Protein AF-A0A7S3VM03-F1 (afdb_monomer_lite)

pLDDT: mean 75.49, std 24.3, range [25.69, 97.62]

Foldseek 3Di:
DVVVVVVVVVVLVCQQQDPDPDQDVVGDDAPDWDADPVVRGIHGDDDDDDCLDLPDHPQNVVVCVVCPVVVVVCCVVPVCVSCVSSVVVVVVVVVVVVVVVVVVVVPPPDDPDDDDDDDDDDDDDDDDDDDPPPDD

Secondary structure (DSSP, 8-state):
-HHHHHHHHHHHTTTTS-S-S---TT----SEEEEETTTTEEEEE-PPPPTT-TTT-HHHHHHHHHHTHHHHHHHHH-TTHHHHHHTHHHHHHHHHHHHHHHHHTTS-----------------------------

Structure (mmCIF, N/CA/C/O backbone):
data_AF-A0A7S3VM03-F1
#
_entry.id   AF-A0A7S3VM03-F1
#
loop_
_atom_site.group_PDB
_atom_site.id
_atom_site.type_symbol
_atom_site.label_atom_id
_atom_site.label_alt_id
_atom_site.label_comp_id
_atom_site.label_asym_id
_atom_site.label_entity_id
_atom_site.label_seq_id
_atom_site.pdbx_PDB_ins_code
_atom_site.Cartn_x
_atom_site.Cartn_y
_atom_site.Cartn_z
_atom_site.occupancy
_atom_site.B_iso_or_equiv
_atom_site.auth_seq_id
_atom_site.auth_comp_id
_atom_site.auth_asym_id
_atom_site.auth_atom_id
_atom_site.pdbx_PDB_model_num
ATOM 1 N N . GLN A 1 1 ? 35.725 -4.441 -16.294 1.00 69.62 1 GLN A N 1
ATOM 2 C CA . GLN A 1 1 ? 34.491 -3.627 -16.182 1.00 69.62 1 GLN A CA 1
ATOM 3 C C . GLN A 1 1 ? 33.438 -3.995 -17.230 1.00 69.62 1 GLN A C 1
ATOM 5 O O . GLN A 1 1 ? 32.416 -4.525 -16.827 1.00 69.62 1 GLN A O 1
ATOM 10 N N . LYS A 1 2 ? 33.671 -3.845 -18.548 1.00 70.50 2 LYS A N 1
ATOM 11 C CA . LYS A 1 2 ? 32.672 -4.233 -19.580 1.00 70.50 2 LYS A CA 1
ATOM 12 C C . LYS A 1 2 ? 32.205 -5.701 -19.505 1.00 70.50 2 LYS A C 1
ATOM 14 O O . LYS A 1 2 ? 31.017 -5.961 -19.613 1.00 70.50 2 LYS A O 1
ATOM 19 N N . GLN A 1 3 ? 33.111 -6.648 -19.236 1.00 72.00 3 GLN A N 1
ATOM 20 C CA . GLN A 1 3 ? 32.753 -8.066 -19.027 1.00 72.00 3 GLN A CA 1
ATOM 21 C C . GLN A 1 3 ? 31.892 -8.307 -17.779 1.00 72.00 3 GLN A C 1
ATOM 23 O O . GLN A 1 3 ? 31.021 -9.166 -17.787 1.00 72.00 3 GLN A O 1
ATOM 28 N N . GLN A 1 4 ? 32.113 -7.532 -16.718 1.00 72.06 4 GLN A N 1
ATOM 29 C CA . GLN A 1 4 ? 31.371 -7.652 -15.462 1.00 72.06 4 GLN A CA 1
ATOM 30 C C . GLN A 1 4 ? 29.937 -7.130 -15.635 1.00 72.06 4 GLN A C 1
ATOM 32 O O . GLN A 1 4 ? 28.982 -7.762 -15.199 1.00 72.06 4 GLN A O 1
ATOM 37 N N . GLN A 1 5 ? 29.787 -6.032 -16.383 1.00 71.44 5 GLN A N 1
ATOM 38 C CA . GLN A 1 5 ? 28.490 -5.487 -16.787 1.00 71.44 5 GLN A CA 1
ATOM 39 C C . GLN A 1 5 ? 27.724 -6.447 -17.716 1.00 71.44 5 GLN A C 1
ATOM 41 O O . GLN A 1 5 ? 26.513 -6.606 -17.586 1.00 71.44 5 GLN A O 1
ATOM 46 N N . GLN A 1 6 ? 28.435 -7.142 -18.609 1.00 68.94 6 GLN A N 1
ATOM 47 C CA . GLN A 1 6 ? 27.849 -8.154 -19.489 1.00 68.94 6 GLN A CA 1
ATOM 48 C C . GLN A 1 6 ? 27.397 -9.410 -18.724 1.00 68.94 6 GLN A C 1
ATOM 50 O O . GLN A 1 6 ? 26.344 -9.963 -19.034 1.00 68.94 6 GLN A O 1
ATOM 55 N N . GLN A 1 7 ? 28.140 -9.838 -17.697 1.00 64.44 7 GLN A N 1
ATOM 56 C CA . GLN A 1 7 ? 27.716 -10.933 -16.814 1.00 64.44 7 GLN A CA 1
ATOM 57 C C . GLN A 1 7 ? 26.482 -10.569 -15.976 1.00 64.44 7 GLN A C 1
ATOM 59 O O . GLN A 1 7 ? 25.607 -11.416 -15.809 1.00 64.44 7 GLN A O 1
ATOM 64 N N . GLN A 1 8 ? 26.364 -9.320 -15.511 1.00 62.75 8 GLN A N 1
ATOM 65 C CA . GLN A 1 8 ? 25.167 -8.843 -14.802 1.00 62.75 8 GLN A CA 1
ATOM 66 C C . GLN A 1 8 ? 23.911 -8.876 -15.685 1.00 62.75 8 GLN A C 1
ATOM 68 O O . GLN A 1 8 ? 22.870 -9.352 -15.241 1.00 62.75 8 GLN A O 1
ATOM 73 N N . GLN A 1 9 ? 24.012 -8.459 -16.953 1.00 62.47 9 GLN A N 1
ATOM 74 C CA . GLN A 1 9 ? 22.888 -8.539 -17.899 1.00 62.47 9 GLN A CA 1
ATOM 75 C C . GLN A 1 9 ? 22.461 -9.987 -18.194 1.00 62.47 9 GLN A C 1
ATOM 77 O O . GLN A 1 9 ? 21.274 -10.258 -18.354 1.00 62.47 9 GLN A O 1
ATOM 82 N N . GLN A 1 10 ? 23.405 -10.936 -18.234 1.00 59.72 10 GLN A N 1
ATOM 83 C CA . GLN A 1 10 ? 23.098 -12.356 -18.464 1.00 59.72 10 GLN A CA 1
ATOM 84 C C . GLN A 1 10 ? 22.440 -13.046 -17.261 1.00 59.72 10 GLN A C 1
ATOM 86 O O . GLN A 1 10 ? 21.704 -14.013 -17.444 1.00 59.72 10 GLN A O 1
ATOM 91 N N . GLN A 1 11 ? 22.708 -12.586 -16.037 1.00 57.75 11 GLN A N 1
ATOM 92 C CA . GLN A 1 11 ? 22.013 -13.081 -14.844 1.00 57.75 11 GLN A CA 1
ATOM 93 C C . GLN A 1 11 ? 20.577 -12.541 -14.797 1.00 57.75 11 GLN A C 1
ATOM 95 O O . GLN A 1 11 ? 19.655 -13.323 -14.618 1.00 57.75 11 GLN A O 1
ATOM 100 N N . GLN A 1 12 ? 20.383 -11.261 -15.127 1.00 55.09 12 GLN A N 1
ATOM 101 C CA . GLN A 1 12 ? 19.065 -10.608 -15.159 1.00 55.09 12 GLN A CA 1
ATOM 102 C C . GLN A 1 12 ? 18.105 -11.191 -16.216 1.00 55.09 12 GLN A C 1
ATOM 104 O O . GLN A 1 12 ? 16.891 -11.130 -16.057 1.00 55.09 12 GLN A O 1
ATOM 109 N N . GLY A 1 13 ? 18.630 -11.782 -17.296 1.00 47.31 13 GLY A N 1
ATOM 110 C CA . GLY A 1 13 ? 17.826 -12.497 -18.295 1.00 47.31 13 GLY A CA 1
ATOM 111 C C . GLY A 1 13 ? 17.374 -13.903 -17.871 1.00 47.31 13 GLY A C 1
ATOM 112 O O . GLY A 1 13 ? 16.473 -14.453 -18.503 1.00 47.31 13 GLY A O 1
ATOM 113 N N . ARG A 1 14 ? 17.972 -14.489 -16.822 1.00 51.38 14 ARG A N 1
ATOM 114 C CA . ARG A 1 14 ? 17.542 -15.783 -16.259 1.00 51.38 14 ARG A CA 1
ATOM 115 C C . ARG A 1 14 ? 16.351 -15.647 -15.312 1.00 51.38 14 ARG A C 1
ATOM 117 O O . ARG A 1 14 ? 15.568 -16.581 -15.223 1.00 51.38 14 ARG A O 1
ATOM 124 N N . ASP A 1 15 ? 16.142 -14.474 -14.721 1.00 50.41 15 ASP A N 1
ATOM 125 C CA . ASP A 1 15 ? 15.026 -14.203 -13.799 1.00 50.41 15 ASP A CA 1
ATOM 126 C C . ASP A 1 15 ? 13.642 -14.181 -14.490 1.00 50.41 15 ASP A C 1
ATOM 128 O O . ASP A 1 15 ? 12.605 -14.115 -13.832 1.00 50.41 15 ASP A O 1
ATOM 132 N N . LEU A 1 16 ? 13.598 -14.243 -15.829 1.00 52.69 16 LEU A N 1
ATOM 133 C CA . LEU A 1 16 ? 12.360 -14.435 -16.597 1.00 52.69 16 LEU A CA 1
ATOM 134 C C . LEU A 1 16 ? 11.897 -15.902 -16.629 1.00 52.69 16 LEU A C 1
ATOM 136 O O . LEU A 1 16 ? 10.767 -16.176 -17.036 1.00 52.69 16 LEU A O 1
ATOM 140 N N . GLN A 1 17 ? 12.744 -16.846 -16.216 1.00 53.81 17 GLN A N 1
ATOM 141 C CA . GLN A 1 17 ? 12.373 -18.248 -16.051 1.00 53.81 17 GLN A CA 1
ATOM 142 C C . GLN A 1 17 ? 11.816 -18.415 -14.642 1.00 53.81 17 GLN A C 1
ATOM 144 O O . GLN A 1 17 ? 12.539 -18.734 -13.705 1.00 53.81 17 GLN A O 1
ATOM 149 N N . GLY A 1 18 ? 10.516 -18.156 -14.489 1.00 50.38 18 GLY A N 1
ATOM 150 C CA . GLY A 1 18 ? 9.805 -18.582 -13.291 1.00 50.38 18 GLY A CA 1
ATOM 151 C C . GLY A 1 18 ? 10.012 -20.083 -13.109 1.00 50.38 18 GLY A C 1
ATOM 152 O O . GLY A 1 18 ? 9.733 -20.859 -14.024 1.00 50.38 18 GLY A O 1
ATOM 153 N N . GLU A 1 19 ? 10.525 -20.490 -11.952 1.00 55.28 19 GLU A N 1
ATOM 154 C CA . GLU A 1 19 ? 10.661 -21.892 -11.555 1.00 55.28 19 GLU A CA 1
ATOM 155 C C . GLU A 1 19 ? 9.264 -22.469 -11.258 1.00 55.28 19 GLU A C 1
ATOM 157 O O . GLU A 1 19 ? 8.874 -22.706 -10.120 1.00 55.28 19 GLU A O 1
ATO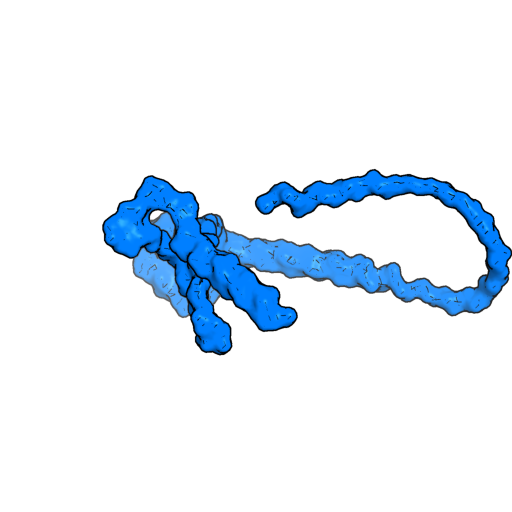M 162 N N . GLY A 1 20 ? 8.464 -22.630 -12.309 1.00 52.47 20 GLY A N 1
ATOM 163 C CA . GLY A 1 20 ? 7.133 -23.216 -12.291 1.00 52.47 20 GLY A CA 1
ATOM 164 C C . GLY A 1 20 ? 7.003 -24.117 -13.507 1.00 52.47 20 GLY A C 1
ATOM 165 O O . GLY A 1 20 ? 7.005 -23.647 -14.641 1.00 52.47 20 GLY A O 1
ATOM 166 N N . SER A 1 21 ? 6.949 -25.425 -13.267 1.00 52.53 21 SER A N 1
ATOM 167 C CA . SER A 1 21 ? 6.946 -26.484 -14.278 1.00 52.53 21 SER A CA 1
ATOM 168 C C . SER A 1 21 ? 5.609 -26.603 -15.024 1.00 52.53 21 SER A C 1
ATOM 170 O O . SER A 1 21 ? 4.993 -27.667 -15.028 1.00 52.53 21 SER A O 1
ATOM 172 N N . ASP A 1 22 ? 5.152 -25.522 -15.643 1.00 59.00 22 ASP A N 1
ATOM 173 C CA . ASP A 1 22 ? 4.057 -25.540 -16.608 1.00 59.00 22 ASP A CA 1
ATOM 174 C C . ASP A 1 22 ? 4.403 -24.519 -17.697 1.00 59.00 22 ASP A C 1
ATOM 176 O O . ASP A 1 22 ? 4.066 -23.3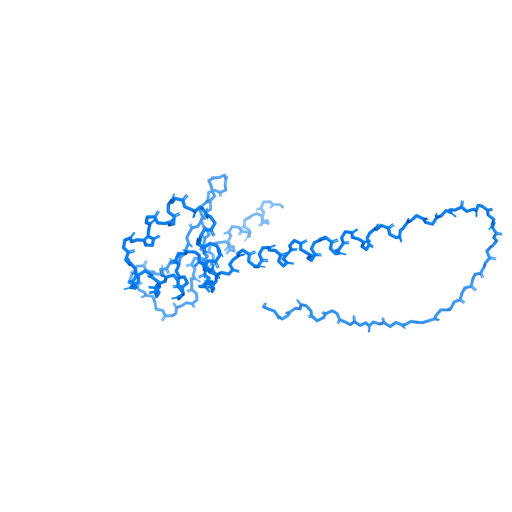35 -17.617 1.00 59.00 22 ASP A O 1
ATOM 180 N N . GLU A 1 23 ? 5.170 -24.959 -18.701 1.00 60.75 23 GLU A N 1
ATOM 181 C CA . GLU A 1 23 ? 5.360 -24.181 -19.926 1.00 60.75 23 GLU A CA 1
ATOM 182 C C . GLU A 1 23 ? 4.007 -24.100 -20.637 1.00 60.75 23 GLU A C 1
ATOM 184 O O . GLU A 1 23 ? 3.668 -24.906 -21.506 1.00 60.75 23 GLU A O 1
ATOM 189 N N . ALA A 1 24 ? 3.201 -23.104 -20.261 1.00 73.62 24 ALA A N 1
ATOM 190 C CA . ALA A 1 24 ? 2.109 -22.665 -21.105 1.00 73.62 24 ALA A CA 1
ATOM 191 C C . ALA A 1 24 ? 2.690 -22.362 -22.493 1.00 73.62 24 ALA A C 1
ATOM 193 O O . ALA A 1 24 ? 3.819 -21.890 -22.615 1.00 73.62 24 ALA A O 1
ATOM 194 N N . ALA A 1 25 ? 1.920 -22.595 -23.558 1.00 85.31 25 ALA A N 1
ATOM 195 C CA . ALA A 1 25 ? 2.396 -22.444 -24.939 1.00 85.31 25 ALA A CA 1
ATOM 196 C C . ALA A 1 25 ? 2.965 -21.042 -25.278 1.00 85.31 25 ALA A C 1
ATOM 198 O O . ALA A 1 25 ? 3.562 -20.859 -26.335 1.00 85.31 25 ALA A O 1
ATOM 199 N N . LEU A 1 26 ? 2.759 -20.056 -24.397 1.00 86.44 26 LEU A N 1
ATOM 200 C CA . LEU A 1 26 ? 3.238 -18.677 -24.501 1.00 86.44 26 LEU A CA 1
ATOM 201 C C . LEU A 1 26 ? 4.331 -18.319 -23.466 1.00 86.44 26 LEU A C 1
ATOM 203 O O . LEU A 1 26 ? 4.703 -17.152 -23.372 1.00 86.44 26 LEU A O 1
ATOM 207 N N . GLY A 1 27 ? 4.850 -19.292 -22.711 1.00 86.00 27 GLY A N 1
ATOM 208 C CA . GLY A 1 27 ? 5.813 -19.104 -21.622 1.00 86.00 27 GLY A CA 1
ATOM 209 C C . GLY A 1 27 ? 5.168 -18.891 -20.246 1.00 86.00 27 GLY A C 1
ATOM 210 O O . GLY A 1 27 ? 3.952 -18.988 -20.084 1.00 86.00 27 GLY A O 1
ATOM 211 N N . GLY A 1 28 ? 6.000 -18.615 -19.236 1.00 83.12 28 GLY A N 1
ATOM 212 C CA . GLY A 1 28 ? 5.553 -18.368 -17.861 1.00 83.12 28 GLY A CA 1
ATOM 213 C C . GLY A 1 28 ? 4.773 -17.056 -17.705 1.00 83.12 28 GLY A C 1
ATOM 214 O O . GLY A 1 28 ? 5.035 -16.075 -18.399 1.00 83.12 28 GLY A O 1
ATOM 215 N N . VAL A 1 29 ? 3.823 -17.028 -16.764 1.00 88.06 29 VAL A N 1
ATOM 216 C CA . VAL A 1 29 ? 3.014 -15.838 -16.449 1.00 88.06 29 VAL A CA 1
ATOM 217 C C . VAL A 1 29 ? 3.553 -15.183 -15.172 1.00 88.06 29 VAL A C 1
ATOM 219 O O . VAL A 1 29 ? 3.342 -15.723 -14.086 1.00 88.06 29 VAL A O 1
ATOM 222 N N . PRO A 1 30 ? 4.253 -14.037 -15.262 1.00 90.06 30 PRO A N 1
ATOM 223 C CA . PRO A 1 30 ? 4.807 -13.378 -14.085 1.00 90.06 30 PRO A CA 1
ATOM 224 C C . PRO A 1 30 ? 3.708 -12.718 -13.244 1.00 90.06 30 PRO A C 1
ATOM 226 O O . PRO A 1 30 ? 2.765 -12.139 -13.784 1.00 90.06 30 PRO A O 1
ATOM 229 N N . HIS A 1 31 ? 3.864 -12.744 -11.917 1.00 91.19 31 HIS A N 1
ATOM 230 C CA . HIS A 1 31 ? 2.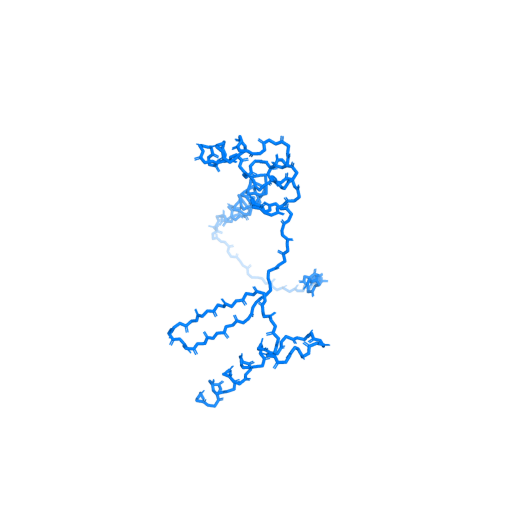947 -12.058 -11.002 1.00 91.19 31 HIS A CA 1
ATOM 231 C C . HIS A 1 31 ? 3.066 -10.526 -11.119 1.00 91.19 31 HIS A C 1
ATOM 233 O O . HIS A 1 31 ? 2.056 -9.827 -11.191 1.00 91.19 31 HIS A O 1
ATOM 239 N N . MET A 1 32 ? 4.290 -9.991 -11.183 1.00 93.06 32 MET A N 1
ATOM 240 C CA . MET A 1 32 ? 4.553 -8.562 -11.364 1.00 93.06 32 MET A CA 1
ATOM 241 C C . MET A 1 32 ? 5.759 -8.337 -12.280 1.00 93.06 32 MET A C 1
ATOM 243 O O . MET A 1 32 ? 6.758 -9.046 -12.186 1.00 93.06 32 MET A O 1
ATOM 247 N N . LEU A 1 33 ? 5.683 -7.310 -13.131 1.00 94.00 33 LEU A N 1
ATOM 248 C CA . LEU A 1 33 ? 6.779 -6.845 -13.984 1.00 94.00 33 LEU A CA 1
ATOM 249 C C . LEU A 1 33 ? 7.132 -5.397 -13.637 1.00 94.00 33 LEU A C 1
ATOM 251 O O . LEU A 1 33 ? 6.253 -4.533 -13.622 1.00 94.00 33 LEU A O 1
ATOM 255 N N . ARG A 1 34 ? 8.416 -5.106 -13.404 1.00 94.69 34 ARG A N 1
ATOM 256 C CA . ARG A 1 34 ? 8.914 -3.737 -13.195 1.00 94.69 34 ARG A CA 1
ATOM 257 C C . ARG A 1 34 ? 9.978 -3.385 -14.217 1.00 94.69 34 ARG A C 1
ATOM 259 O O . ARG A 1 34 ? 11.013 -4.036 -14.299 1.00 94.69 34 ARG A O 1
ATOM 266 N N . GLY A 1 35 ? 9.713 -2.323 -14.973 1.00 96.00 35 GLY A N 1
ATOM 267 C CA . GLY A 1 35 ? 10.630 -1.794 -15.974 1.00 96.00 35 GLY A CA 1
ATOM 268 C C . GLY A 1 35 ? 11.499 -0.658 -15.453 1.00 96.00 35 GLY A C 1
ATOM 269 O O . GLY A 1 35 ? 11.022 0.237 -14.755 1.00 96.00 35 GLY A O 1
ATOM 270 N N . ASN A 1 36 ? 12.767 -0.673 -15.849 1.00 95.62 36 ASN A N 1
ATOM 271 C CA . ASN A 1 36 ? 13.704 0.431 -15.697 1.00 95.62 36 ASN A CA 1
ATOM 272 C C . ASN A 1 36 ? 14.075 0.969 -17.083 1.00 95.62 36 ASN A C 1
ATOM 274 O O . ASN A 1 36 ? 14.764 0.294 -17.846 1.00 95.62 36 ASN A O 1
ATOM 278 N N . LEU A 1 37 ? 13.649 2.199 -17.386 1.00 95.75 37 LEU A N 1
ATOM 279 C CA . LEU A 1 37 ? 13.907 2.837 -18.680 1.00 95.75 37 LEU A CA 1
ATOM 280 C C . LEU A 1 37 ? 15.374 3.236 -18.862 1.00 95.75 37 LEU A C 1
ATOM 282 O O . LEU A 1 37 ? 15.916 3.049 -19.944 1.00 95.75 37 LEU A O 1
ATOM 286 N N . THR A 1 38 ? 16.042 3.725 -17.816 1.00 96.75 38 THR A N 1
ATOM 287 C CA . THR A 1 38 ? 17.455 4.135 -17.893 1.00 96.75 38 THR A CA 1
ATOM 288 C C . THR A 1 38 ? 18.371 2.948 -18.197 1.00 96.75 38 THR A C 1
ATOM 290 O O . THR A 1 38 ? 19.380 3.096 -18.881 1.00 96.75 38 THR A O 1
ATOM 293 N N . GLY A 1 39 ? 18.015 1.764 -17.690 1.00 91.56 39 GLY A N 1
ATOM 294 C CA . GLY A 1 39 ? 18.755 0.519 -17.903 1.00 91.56 39 GLY A CA 1
ATOM 295 C C . GLY A 1 39 ? 18.182 -0.400 -18.984 1.00 91.56 39 GLY A C 1
ATOM 296 O O . GLY A 1 39 ? 18.766 -1.455 -19.210 1.00 91.56 39 GLY A O 1
ATOM 297 N N . PHE A 1 40 ? 17.054 -0.038 -19.610 1.00 95.12 40 PHE A N 1
ATOM 298 C CA . PHE A 1 40 ? 16.290 -0.880 -20.545 1.00 95.12 40 PHE A CA 1
ATOM 299 C C . PHE A 1 40 ? 16.103 -2.333 -20.060 1.00 95.12 40 PHE A C 1
ATOM 301 O O . PHE A 1 40 ? 16.279 -3.280 -20.822 1.00 95.12 40 PHE A O 1
ATOM 308 N N . ASN A 1 41 ? 15.766 -2.509 -18.779 1.00 93.12 41 ASN A N 1
ATOM 309 C CA . ASN A 1 41 ? 15.605 -3.820 -18.139 1.00 93.12 41 ASN A CA 1
ATOM 310 C C . ASN A 1 41 ? 14.166 -3.996 -17.612 1.00 93.12 41 ASN A C 1
ATOM 312 O O . ASN A 1 41 ? 13.541 -3.023 -17.185 1.00 93.12 41 ASN A O 1
ATOM 316 N N . LEU A 1 42 ? 13.653 -5.226 -17.652 1.00 92.88 42 LEU A N 1
ATOM 317 C CA . LEU A 1 42 ? 12.397 -5.680 -17.063 1.00 92.88 42 LEU A CA 1
ATOM 318 C C . LEU A 1 42 ? 12.685 -6.783 -16.033 1.00 92.88 42 LEU A C 1
ATOM 320 O O . LEU A 1 42 ? 13.244 -7.819 -16.379 1.00 92.88 42 LEU A O 1
ATOM 324 N N . THR A 1 43 ? 12.256 -6.582 -14.790 1.00 91.50 43 THR A N 1
ATOM 325 C CA . THR A 1 43 ? 12.420 -7.551 -13.698 1.00 91.50 43 THR A CA 1
ATOM 326 C C . THR A 1 43 ? 11.074 -8.160 -13.318 1.00 91.50 43 THR A C 1
ATOM 328 O O . THR A 1 43 ? 10.106 -7.427 -13.085 1.00 91.50 43 THR A O 1
ATOM 331 N N . CYS A 1 44 ? 11.019 -9.489 -13.235 1.00 92.12 44 CYS A N 1
ATOM 332 C CA . CYS A 1 44 ? 9.888 -10.228 -12.679 1.00 92.12 44 CYS A CA 1
ATOM 333 C C . CYS A 1 44 ? 9.973 -10.260 -11.152 1.00 92.12 44 CYS A C 1
ATOM 335 O O . CYS A 1 44 ? 11.050 -10.440 -10.590 1.00 92.12 44 CYS A O 1
ATOM 337 N N . MET A 1 45 ? 8.840 -10.094 -10.477 1.00 89.50 45 MET A N 1
ATOM 338 C CA . MET A 1 45 ? 8.751 -10.164 -9.019 1.00 89.50 45 MET A CA 1
ATOM 339 C C . MET A 1 45 ? 7.477 -10.883 -8.594 1.00 89.50 45 MET A C 1
ATOM 341 O O . MET A 1 45 ? 6.477 -10.899 -9.316 1.00 89.50 45 MET A O 1
ATOM 345 N N . GLU A 1 46 ? 7.501 -11.410 -7.376 1.00 92.50 46 GLU A N 1
ATOM 346 C CA . GLU A 1 46 ? 6.345 -12.002 -6.721 1.00 92.50 46 GLU A CA 1
ATOM 347 C C . GLU A 1 46 ? 6.031 -11.234 -5.432 1.00 92.50 46 GLU A C 1
ATOM 349 O O . GLU A 1 46 ? 6.849 -11.153 -4.520 1.00 92.50 46 GLU A O 1
ATOM 354 N N . GLY A 1 47 ? 4.833 -10.651 -5.348 1.00 90.62 47 GLY A N 1
ATOM 355 C CA . GLY A 1 47 ? 4.285 -10.149 -4.089 1.00 90.62 47 GLY A CA 1
ATOM 356 C C . GLY A 1 47 ? 3.526 -11.245 -3.341 1.00 90.62 47 GLY A C 1
ATOM 357 O O . GLY A 1 47 ? 2.666 -11.905 -3.920 1.00 90.62 47 GLY A O 1
ATOM 358 N N . ARG A 1 48 ? 3.788 -11.423 -2.045 1.00 93.75 48 ARG A N 1
ATOM 359 C CA . ARG A 1 48 ? 2.965 -12.300 -1.199 1.00 93.75 48 ARG A CA 1
ATOM 360 C C . ARG A 1 48 ? 1.742 -11.553 -0.673 1.00 93.75 48 ARG A C 1
ATOM 362 O O . ARG A 1 48 ? 1.784 -10.345 -0.448 1.00 93.75 48 ARG A O 1
ATOM 369 N N . ALA A 1 49 ? 0.650 -12.284 -0.460 1.00 94.56 49 ALA A N 1
ATOM 370 C CA . ALA A 1 49 ? -0.550 -11.723 0.145 1.00 94.56 49 ALA A CA 1
ATOM 371 C C . ALA A 1 49 ? -0.252 -11.250 1.576 1.00 94.56 49 ALA A C 1
ATOM 373 O O . ALA A 1 49 ? 0.215 -12.022 2.413 1.00 94.56 49 ALA A O 1
ATOM 374 N N . PHE A 1 50 ? -0.538 -9.979 1.848 1.00 95.81 50 PHE A N 1
ATOM 375 C CA . PHE A 1 50 ? -0.269 -9.348 3.133 1.00 95.81 50 PHE A CA 1
ATOM 376 C C . PHE A 1 50 ? -1.537 -9.288 3.986 1.00 95.81 50 PHE A C 1
ATOM 378 O O . PHE A 1 50 ? -2.584 -8.820 3.531 1.00 95.81 50 PHE A O 1
ATOM 385 N N . SER A 1 51 ? -1.447 -9.739 5.237 1.00 95.44 51 SER A N 1
ATOM 386 C CA . SER A 1 51 ? -2.601 -9.852 6.135 1.00 95.44 51 SER A CA 1
ATOM 387 C C . SER A 1 51 ? -3.262 -8.512 6.463 1.00 95.44 51 SER A C 1
ATOM 389 O O . SER A 1 51 ? -4.482 -8.475 6.601 1.00 95.44 51 SER A O 1
ATOM 391 N N . GLN A 1 52 ? -2.496 -7.419 6.527 1.00 96.62 52 GLN A N 1
ATOM 392 C CA . GLN A 1 52 ? -2.992 -6.071 6.830 1.00 96.62 52 GLN A CA 1
ATOM 393 C C . GLN A 1 52 ? -3.202 -5.221 5.559 1.00 96.62 52 GLN A C 1
ATOM 395 O O . GLN A 1 52 ? -3.340 -4.000 5.638 1.00 96.62 52 GLN A O 1
ATOM 400 N N . CYS A 1 53 ? -3.244 -5.839 4.369 1.00 96.69 53 CYS A N 1
ATOM 401 C CA . CYS A 1 53 ? -3.491 -5.123 3.115 1.00 96.69 53 CYS A CA 1
ATOM 402 C C . CYS A 1 53 ? -4.864 -4.426 3.120 1.00 96.69 53 CYS A C 1
ATOM 404 O O . CYS A 1 53 ? -5.897 -5.078 3.292 1.00 96.69 53 CYS A O 1
ATOM 406 N N . THR A 1 54 ? -4.882 -3.122 2.838 1.00 96.38 54 THR A N 1
ATOM 407 C CA . THR A 1 54 ? -6.091 -2.276 2.784 1.00 96.38 54 THR A CA 1
ATOM 408 C C . THR A 1 54 ? -7.036 -2.598 1.622 1.00 96.38 54 THR A C 1
ATOM 410 O O . THR A 1 54 ? -8.158 -2.103 1.600 1.00 96.38 54 THR A O 1
ATOM 413 N N . ALA A 1 55 ? -6.625 -3.460 0.684 1.00 94.69 55 ALA A N 1
ATOM 414 C CA . ALA A 1 55 ? -7.425 -3.851 -0.477 1.00 94.69 55 ALA A CA 1
ATOM 415 C C . ALA A 1 55 ? -7.854 -5.329 -0.463 1.00 94.69 55 ALA A C 1
ATOM 417 O O . ALA A 1 55 ? -9.027 -5.629 -0.674 1.00 94.69 55 ALA A O 1
ATOM 418 N N . CYS A 1 56 ? -6.922 -6.263 -0.233 1.00 95.19 56 CYS A N 1
ATOM 419 C CA . CYS A 1 56 ? -7.172 -7.701 -0.413 1.00 95.19 56 CYS A CA 1
ATOM 420 C C . CYS A 1 56 ? -7.174 -8.528 0.881 1.00 95.19 56 CYS A C 1
ATOM 422 O O . CYS A 1 56 ? -7.355 -9.746 0.812 1.00 95.19 56 CYS A O 1
ATOM 424 N N . SER A 1 57 ? -6.991 -7.909 2.055 1.00 97.06 57 SER A N 1
ATOM 425 C CA . SER A 1 57 ? -7.046 -8.648 3.321 1.00 97.06 57 SER A CA 1
ATOM 426 C C . SER A 1 57 ? -8.406 -9.321 3.523 1.00 97.06 57 SER A C 1
ATOM 428 O O . SER A 1 57 ? -9.457 -8.835 3.090 1.00 97.06 57 SER A O 1
ATOM 430 N N . SER A 1 58 ? -8.403 -10.454 4.227 1.00 96.62 58 SER A N 1
ATOM 431 C CA . SER A 1 58 ? -9.626 -11.215 4.508 1.00 96.62 58 SER A CA 1
ATOM 432 C C . SER A 1 58 ? -10.660 -10.393 5.287 1.00 96.62 58 SER A C 1
ATOM 434 O O . SER A 1 58 ? -11.863 -10.562 5.070 1.00 96.62 58 SER A O 1
ATOM 436 N N . THR A 1 59 ? -10.203 -9.470 6.140 1.00 96.62 59 THR A N 1
ATOM 437 C CA . THR A 1 59 ? -11.040 -8.502 6.858 1.00 96.62 59 THR A CA 1
ATOM 438 C C . THR A 1 59 ? -11.765 -7.567 5.893 1.00 96.62 59 THR A C 1
ATOM 440 O O . THR A 1 59 ? -12.989 -7.473 5.962 1.00 96.62 59 THR A O 1
ATOM 443 N N . VAL A 1 60 ? -11.053 -6.949 4.942 1.00 97.00 60 VAL A N 1
ATOM 444 C CA . VAL A 1 60 ? -11.652 -6.031 3.953 1.00 97.00 60 VAL A CA 1
ATOM 445 C C . VAL A 1 60 ? -12.652 -6.762 3.064 1.00 97.00 60 VAL A C 1
ATOM 447 O O . VAL A 1 60 ? -13.780 -6.300 2.898 1.00 97.00 60 VAL A O 1
ATOM 450 N N . VAL A 1 61 ? -12.298 -7.947 2.556 1.00 97.25 61 VAL A N 1
ATOM 451 C CA . VAL A 1 61 ? -13.203 -8.747 1.712 1.00 97.25 61 VAL A CA 1
ATOM 452 C C . VAL A 1 61 ? -14.479 -9.123 2.468 1.00 97.25 61 VAL A C 1
ATOM 454 O O . VAL A 1 61 ? -15.579 -9.057 1.913 1.00 97.25 61 VAL A O 1
ATOM 457 N N . ARG A 1 62 ? -14.359 -9.512 3.742 1.00 97.62 62 ARG A N 1
ATOM 458 C CA . ARG A 1 62 ? -15.513 -9.828 4.591 1.00 97.62 62 ARG A CA 1
ATOM 459 C C . ARG A 1 62 ? -16.387 -8.598 4.814 1.00 97.62 62 ARG A C 1
ATOM 461 O O . ARG A 1 62 ? -17.602 -8.696 4.657 1.00 97.62 62 ARG A O 1
ATOM 468 N N . GLN A 1 63 ? -15.777 -7.464 5.137 1.00 96.75 63 GLN A N 1
ATOM 469 C CA . GLN A 1 63 ? -16.496 -6.230 5.420 1.00 96.75 63 GLN A CA 1
ATOM 470 C C . GLN A 1 63 ? -17.219 -5.703 4.179 1.00 96.75 63 GLN A C 1
ATOM 472 O O . GLN A 1 63 ? -18.390 -5.336 4.257 1.00 96.75 63 GLN A O 1
ATOM 477 N N . PHE A 1 64 ? -16.575 -5.769 3.012 1.00 97.44 64 PHE A N 1
ATOM 478 C CA . PHE A 1 64 ? -17.196 -5.408 1.742 1.00 97.44 64 PHE A CA 1
ATOM 479 C C . PHE A 1 64 ? -18.389 -6.311 1.412 1.00 97.44 64 PHE A C 1
ATOM 481 O O . PHE A 1 64 ? -19.427 -5.824 0.979 1.00 97.44 64 PHE A O 1
ATOM 488 N N . ARG A 1 65 ? -18.307 -7.622 1.678 1.00 97.50 65 ARG A N 1
ATOM 489 C CA . ARG A 1 65 ? -19.455 -8.532 1.491 1.00 97.50 65 ARG A CA 1
ATOM 490 C C . ARG A 1 65 ? -20.633 -8.225 2.422 1.00 97.50 65 ARG A C 1
ATOM 492 O O . ARG A 1 65 ? -21.759 -8.556 2.074 1.00 97.50 65 ARG A O 1
ATOM 499 N N . GLN A 1 66 ? -20.383 -7.632 3.589 1.00 97.25 66 GLN A N 1
ATOM 500 C CA . GLN A 1 66 ? -21.420 -7.297 4.571 1.00 97.25 66 GLN A CA 1
ATOM 501 C C . GLN A 1 66 ? -22.025 -5.904 4.347 1.00 97.25 66 GLN A C 1
ATOM 503 O O . GLN A 1 66 ? -23.235 -5.743 4.456 1.00 97.25 66 GLN A O 1
ATOM 508 N N . GLN A 1 67 ? -21.193 -4.904 4.051 1.00 95.50 67 GLN A N 1
ATOM 509 C CA . GLN A 1 67 ? -21.587 -3.491 3.972 1.00 95.50 67 GLN A CA 1
ATOM 510 C C . GLN A 1 67 ? -21.714 -2.974 2.531 1.00 95.50 67 GLN A C 1
ATOM 512 O O . GLN A 1 67 ? -22.366 -1.959 2.289 1.00 95.50 67 GLN A O 1
ATOM 517 N N . GLY A 1 68 ? -21.106 -3.661 1.563 1.00 95.69 68 GLY A N 1
ATOM 518 C CA . GLY A 1 68 ? -21.147 -3.304 0.150 1.00 95.69 68 GLY A CA 1
ATOM 519 C C . GLY A 1 68 ? -20.629 -1.892 -0.112 1.00 95.69 68 GLY A C 1
ATOM 520 O O . GLY A 1 68 ? -19.498 -1.550 0.229 1.00 95.69 68 GLY A O 1
ATOM 521 N N . TRP A 1 69 ? -21.480 -1.074 -0.731 1.00 96.94 69 TRP A N 1
ATOM 522 C CA . TRP A 1 69 ? -21.153 0.293 -1.137 1.00 96.94 69 TRP A CA 1
ATOM 523 C C . TRP A 1 69 ? -20.848 1.234 0.035 1.00 96.94 69 TRP A C 1
ATOM 525 O O . TRP A 1 69 ? -20.022 2.131 -0.107 1.00 96.94 69 TRP A O 1
ATOM 535 N N . GLU A 1 70 ? -21.454 1.006 1.201 1.00 96.94 70 GLU A N 1
ATOM 536 C CA . GLU A 1 70 ? -21.242 1.851 2.383 1.00 96.94 70 GLU A CA 1
ATOM 537 C C . GLU A 1 70 ? -19.773 1.848 2.829 1.00 96.94 70 GLU A C 1
ATOM 539 O O . GLU A 1 70 ? -19.224 2.886 3.192 1.00 96.94 70 GLU A O 1
ATOM 544 N N . LEU A 1 71 ? -19.101 0.695 2.719 1.00 96.25 71 LEU A N 1
ATOM 545 C CA . LEU A 1 71 ? -17.672 0.592 3.007 1.00 96.25 71 LEU A CA 1
ATOM 546 C C . LEU A 1 71 ? -16.840 1.451 2.052 1.00 96.25 71 LEU A C 1
ATOM 548 O O . LEU A 1 71 ? -15.897 2.106 2.486 1.00 96.25 71 LEU A O 1
ATOM 552 N N . VAL A 1 72 ? -17.183 1.455 0.760 1.00 96.25 72 VAL A N 1
ATOM 553 C CA . VAL A 1 72 ? -16.461 2.241 -0.251 1.00 96.25 72 VAL A CA 1
ATOM 554 C C . VAL A 1 72 ? -16.637 3.728 0.027 1.00 96.25 72 VAL A C 1
ATOM 556 O O . VAL A 1 72 ? -15.652 4.462 0.046 1.00 96.25 72 VAL A O 1
ATOM 559 N N . LEU A 1 73 ? -17.869 4.163 0.300 1.00 97.12 73 LEU A N 1
ATOM 560 C CA . LEU A 1 73 ? -18.155 5.556 0.627 1.00 97.12 73 LEU A CA 1
ATOM 561 C C . LEU A 1 73 ? -17.344 6.006 1.846 1.00 97.12 73 LEU A C 1
ATOM 563 O O . LEU A 1 73 ? -16.632 7.009 1.769 1.00 97.12 73 LEU A O 1
ATOM 567 N N . ARG A 1 74 ? -17.366 5.213 2.921 1.00 96.88 74 ARG A N 1
ATOM 568 C CA . ARG A 1 74 ? -16.595 5.503 4.130 1.00 96.88 74 ARG A CA 1
ATOM 569 C C . ARG A 1 74 ? -15.094 5.554 3.863 1.00 96.88 74 ARG A C 1
ATOM 571 O O . ARG A 1 74 ? -14.452 6.527 4.232 1.00 96.88 74 ARG A O 1
ATOM 578 N N . ALA A 1 75 ? -14.547 4.572 3.148 1.00 96.44 75 ALA A N 1
ATOM 579 C CA . ALA A 1 75 ? -13.127 4.530 2.800 1.00 96.44 75 ALA A CA 1
ATOM 580 C C . ALA A 1 75 ? -12.665 5.741 1.969 1.00 96.44 75 ALA A C 1
ATOM 582 O O . ALA A 1 75 ? -11.513 6.148 2.070 1.00 96.44 75 ALA A O 1
ATOM 583 N N . THR A 1 76 ? -13.546 6.327 1.151 1.00 95.81 76 THR A N 1
ATOM 584 C CA . THR A 1 76 ? -13.217 7.539 0.377 1.00 95.81 76 THR A CA 1
ATOM 585 C C . THR A 1 76 ? -13.307 8.833 1.182 1.00 95.81 76 THR A C 1
ATOM 587 O O . THR A 1 76 ? -12.675 9.820 0.815 1.00 95.81 76 THR A O 1
ATOM 590 N N . GLN A 1 77 ? -14.101 8.850 2.253 1.00 97.25 77 GLN A N 1
ATOM 591 C CA . GLN A 1 77 ? -14.307 10.028 3.099 1.00 97.25 77 GLN A CA 1
ATOM 592 C C . GLN A 1 77 ? -13.330 10.064 4.276 1.00 97.25 77 GLN A C 1
ATOM 594 O O . GLN A 1 77 ? -12.869 11.135 4.667 1.00 97.25 77 GLN A O 1
ATOM 599 N N . GLU A 1 78 ? -13.003 8.896 4.824 1.00 96.94 78 GLU A N 1
ATOM 600 C CA . GLU A 1 78 ? -12.168 8.719 6.005 1.00 96.94 78 GLU A CA 1
ATOM 601 C C . GLU A 1 78 ? -10.852 8.028 5.606 1.00 96.94 78 GLU A C 1
ATOM 603 O O . GLU A 1 78 ? -10.818 6.803 5.466 1.00 96.94 78 GLU A O 1
ATOM 608 N N . PRO A 1 79 ? -9.745 8.773 5.427 1.00 91.31 79 PRO A N 1
ATOM 609 C CA . PRO A 1 79 ? -8.496 8.204 4.913 1.00 91.31 79 PRO A CA 1
ATOM 610 C C . PRO A 1 79 ? -7.868 7.160 5.851 1.00 91.31 79 PRO A C 1
ATOM 612 O O . PRO A 1 79 ? -7.250 6.213 5.377 1.00 91.31 79 PRO A O 1
ATOM 615 N N . ALA A 1 80 ? -8.062 7.293 7.167 1.00 95.25 80 ALA A N 1
ATOM 616 C CA . ALA A 1 80 ? -7.527 6.364 8.166 1.00 95.25 80 ALA A CA 1
ATOM 617 C C . ALA A 1 80 ? -8.366 5.080 8.330 1.00 95.25 80 ALA A C 1
ATOM 619 O O . ALA A 1 80 ? -7.878 4.085 8.864 1.00 95.25 80 ALA A O 1
ATOM 620 N N . TYR A 1 81 ? -9.614 5.063 7.844 1.00 97.06 81 TYR A N 1
ATOM 621 C CA . TYR A 1 81 ? -10.574 3.993 8.133 1.00 97.06 81 TYR A CA 1
ATOM 622 C C . TYR A 1 81 ? -10.071 2.603 7.721 1.00 97.06 81 TYR A C 1
ATOM 624 O O . TYR A 1 81 ? -10.197 1.637 8.475 1.00 97.06 81 TYR A O 1
ATOM 632 N N . LEU A 1 82 ? -9.489 2.483 6.523 1.00 96.88 82 LEU A N 1
ATOM 633 C CA . LEU A 1 82 ? -8.987 1.195 6.042 1.00 96.88 82 LEU A CA 1
ATOM 634 C C . LEU A 1 82 ? -7.759 0.726 6.826 1.00 96.88 82 LEU A C 1
ATOM 636 O O . LEU A 1 82 ? -7.615 -0.475 7.037 1.00 96.88 82 LEU A O 1
ATOM 640 N N . GLU A 1 83 ? -6.899 1.644 7.266 1.00 97.00 83 GLU A N 1
ATOM 641 C CA . GLU A 1 83 ? -5.692 1.307 8.027 1.00 97.00 83 GLU A CA 1
ATOM 642 C C . GLU A 1 83 ? -6.037 0.818 9.436 1.00 97.00 83 GLU A C 1
ATOM 644 O O . GLU A 1 83 ? -5.429 -0.132 9.937 1.00 97.00 83 GLU A O 1
ATOM 649 N N . GLU A 1 84 ? -7.047 1.424 10.057 1.00 96.50 84 GLU A N 1
ATOM 650 C CA . GLU A 1 84 ? -7.599 0.984 11.338 1.00 96.50 84 GLU A CA 1
ATOM 651 C C . GLU A 1 84 ? -8.301 -0.371 11.202 1.00 96.50 84 GLU A C 1
ATOM 653 O O . GLU A 1 84 ? -8.047 -1.287 11.987 1.00 96.50 84 GLU A O 1
ATOM 658 N N . LEU A 1 85 ? -9.129 -0.537 10.165 1.00 96.00 85 LEU A N 1
ATOM 659 C CA . LEU A 1 85 ? -9.858 -1.779 9.904 1.00 96.00 85 LEU A CA 1
ATOM 660 C C . LEU A 1 85 ? -8.916 -2.974 9.699 1.00 96.00 85 LEU A C 1
ATOM 662 O O . LEU A 1 85 ? -9.218 -4.081 10.151 1.00 96.00 85 LEU A O 1
ATOM 666 N N . THR A 1 86 ? -7.798 -2.783 8.997 1.00 96.62 86 THR A N 1
ATOM 667 C CA . THR A 1 86 ? -6.846 -3.868 8.718 1.00 96.62 86 THR A CA 1
ATOM 668 C C . THR A 1 86 ? -5.781 -4.052 9.790 1.00 96.62 86 THR A C 1
ATOM 670 O O . THR A 1 86 ? -5.007 -5.006 9.701 1.00 96.62 86 THR A O 1
ATOM 673 N N . GLY A 1 87 ? -5.729 -3.178 10.799 1.00 96.19 87 GLY A N 1
ATOM 674 C CA . GLY A 1 87 ? -4.673 -3.175 11.812 1.00 96.19 87 GLY A CA 1
ATOM 675 C C . GLY A 1 87 ? -3.322 -2.670 11.294 1.00 96.19 87 GLY A C 1
ATOM 676 O O . GLY A 1 87 ? -2.307 -2.842 11.969 1.00 96.19 87 GLY A O 1
ATOM 677 N N . LEU A 1 88 ? -3.288 -2.042 10.115 1.00 97.12 88 LEU A N 1
ATOM 678 C CA . LEU A 1 88 ? -2.086 -1.408 9.576 1.00 97.12 88 LEU A CA 1
ATOM 679 C C . LEU A 1 88 ? -1.657 -0.208 10.432 1.00 97.12 88 LEU A C 1
ATOM 681 O O . LEU A 1 88 ? -0.464 -0.035 10.673 1.00 97.12 88 LEU A O 1
ATOM 685 N N . ALA A 1 89 ? -2.616 0.553 10.964 1.00 97.00 89 ALA A N 1
ATOM 686 C CA . ALA A 1 89 ? -2.334 1.673 11.863 1.00 97.00 89 ALA A CA 1
ATOM 687 C C . ALA A 1 89 ? -1.595 1.216 13.138 1.00 97.00 89 ALA A C 1
ATOM 689 O O . ALA A 1 89 ? -0.622 1.836 13.562 1.00 97.00 89 ALA A O 1
ATOM 690 N N . ALA A 1 90 ? -2.000 0.080 13.718 1.00 96.50 90 ALA A N 1
ATOM 691 C CA . ALA A 1 90 ? -1.332 -0.492 14.888 1.00 96.50 90 ALA A CA 1
ATOM 692 C C . ALA A 1 90 ? 0.101 -0.952 14.566 1.00 96.50 90 ALA A C 1
ATOM 694 O O . ALA A 1 90 ? 1.010 -0.753 15.370 1.00 96.50 90 ALA A O 1
ATOM 695 N N . LEU A 1 91 ? 0.318 -1.524 13.374 1.00 96.75 91 LEU A N 1
ATOM 696 C CA . LEU A 1 91 ? 1.653 -1.906 12.910 1.00 96.75 91 LEU A CA 1
ATOM 697 C C . LEU A 1 91 ? 2.569 -0.681 12.769 1.00 96.75 91 LEU A C 1
ATOM 699 O O . LEU A 1 91 ? 3.705 -0.711 13.231 1.00 96.75 91 LEU A O 1
ATOM 703 N N . GLN A 1 92 ? 2.072 0.408 12.179 1.00 96.06 92 GLN A N 1
ATOM 704 C CA . GLN A 1 92 ? 2.823 1.661 12.050 1.00 96.06 92 GLN A CA 1
ATOM 705 C C . GLN A 1 92 ? 3.195 2.254 13.414 1.00 96.06 92 GLN A C 1
ATOM 707 O O . GLN A 1 92 ? 4.339 2.658 13.610 1.00 96.06 92 GLN A O 1
ATOM 712 N N . GLN A 1 93 ? 2.267 2.251 14.373 1.00 96.94 93 GLN A N 1
ATOM 713 C CA . GLN A 1 93 ? 2.527 2.735 15.732 1.00 96.94 93 GLN A CA 1
ATOM 714 C C . GLN A 1 93 ? 3.584 1.896 16.456 1.00 96.94 93 GLN A C 1
ATOM 716 O O . GLN A 1 93 ? 4.468 2.454 17.102 1.00 96.94 93 GLN A O 1
ATOM 721 N N . ALA A 1 94 ? 3.529 0.567 16.329 1.00 96.69 94 ALA A N 1
ATOM 722 C CA . ALA A 1 94 ? 4.532 -0.315 16.922 1.00 96.69 94 ALA A CA 1
ATOM 723 C C . ALA A 1 94 ? 5.936 -0.050 16.351 1.00 96.69 94 ALA A C 1
ATOM 725 O O . ALA A 1 94 ? 6.907 -0.012 17.104 1.00 96.69 94 ALA A O 1
ATOM 726 N N . MET A 1 95 ? 6.041 0.194 15.038 1.00 95.94 95 MET A N 1
ATOM 727 C CA . MET A 1 95 ? 7.314 0.555 14.404 1.00 95.94 95 MET A CA 1
ATOM 728 C C . MET A 1 95 ? 7.853 1.894 14.921 1.00 95.94 95 MET A C 1
ATOM 730 O O . MET A 1 95 ? 9.026 1.975 15.264 1.00 95.94 95 MET A O 1
ATOM 734 N N . GLN A 1 96 ? 6.999 2.914 15.048 1.00 95.69 96 GLN A N 1
ATOM 735 C CA . GLN A 1 96 ? 7.401 4.228 15.573 1.00 95.69 96 GLN A CA 1
ATOM 736 C C . GLN A 1 96 ? 7.891 4.154 17.024 1.00 95.69 96 GLN A C 1
ATOM 738 O O . GLN A 1 96 ? 8.865 4.805 17.388 1.00 95.69 96 GLN A O 1
ATOM 743 N N . GLN A 1 97 ? 7.232 3.352 17.865 1.00 95.38 97 GLN A N 1
ATOM 744 C CA . GLN A 1 97 ? 7.657 3.152 19.255 1.00 95.38 97 GLN A CA 1
ATOM 745 C C . GLN A 1 97 ? 9.017 2.458 19.336 1.00 95.38 97 GLN A C 1
ATOM 747 O O . GLN A 1 97 ? 9.848 2.817 20.171 1.00 95.38 97 GLN A O 1
ATOM 752 N N . TYR A 1 98 ? 9.243 1.472 18.468 1.00 94.81 98 TYR A N 1
ATOM 753 C CA . TYR A 1 98 ? 10.525 0.787 18.378 1.00 94.81 98 TYR A CA 1
ATOM 754 C C . TYR A 1 98 ? 11.639 1.738 17.926 1.00 94.81 98 TYR A C 1
ATOM 756 O O . TYR A 1 98 ? 12.686 1.781 18.562 1.00 94.81 98 TYR A O 1
ATOM 764 N N . GLU A 1 99 ? 11.390 2.550 16.896 1.00 94.69 99 GLU A N 1
ATOM 765 C CA . GLU A 1 99 ? 12.337 3.558 16.405 1.00 94.69 99 GLU A CA 1
ATOM 766 C C . GLU A 1 99 ? 12.710 4.569 17.499 1.00 94.69 99 GLU A C 1
ATOM 768 O O . GLU A 1 99 ? 13.890 4.742 17.791 1.00 94.69 99 GLU A O 1
ATOM 773 N N . ALA A 1 100 ? 11.721 5.128 18.204 1.00 92.69 100 ALA A N 1
ATOM 774 C CA . ALA A 1 100 ? 11.968 6.034 19.328 1.00 92.69 100 ALA A CA 1
ATOM 775 C C . ALA A 1 100 ? 12.772 5.376 20.467 1.00 92.69 100 ALA A C 1
ATOM 777 O O . ALA A 1 100 ? 13.572 6.033 21.128 1.00 92.69 100 ALA A O 1
ATOM 778 N N . SER A 1 101 ? 12.584 4.071 20.693 1.00 91.44 101 SER A N 1
ATOM 779 C CA . SER A 1 101 ? 13.347 3.329 21.707 1.00 91.44 101 SER A CA 1
ATOM 780 C C . SER A 1 101 ? 14.820 3.165 21.317 1.00 91.44 101 SER A C 1
ATOM 782 O O . SER A 1 101 ? 15.680 3.161 22.191 1.00 91.44 101 SER A O 1
ATOM 784 N N . LEU A 1 102 ? 15.125 3.042 20.020 1.00 90.62 102 LEU A N 1
ATOM 785 C CA . LEU A 1 102 ? 16.507 2.983 19.530 1.00 90.62 102 LEU A CA 1
ATOM 786 C C . LEU A 1 102 ? 17.218 4.338 19.647 1.00 90.62 102 LEU A C 1
ATOM 788 O O . LEU A 1 102 ? 18.418 4.371 19.910 1.00 90.62 102 LEU A O 1
ATOM 792 N N . GLU A 1 103 ? 16.489 5.441 19.463 1.00 82.00 103 GLU A N 1
ATOM 793 C CA . GLU A 1 103 ? 17.032 6.798 19.595 1.00 82.00 103 GLU A CA 1
ATOM 794 C C . GLU A 1 103 ? 17.395 7.150 21.049 1.00 82.00 103 GLU A C 1
ATOM 796 O O . GLU A 1 103 ? 18.402 7.821 21.276 1.00 82.00 103 GLU A O 1
ATOM 801 N N . ASP A 1 104 ? 16.635 6.661 22.036 1.00 72.62 104 ASP A N 1
ATOM 802 C CA . ASP A 1 104 ? 16.918 6.881 23.466 1.00 72.62 104 ASP A CA 1
ATOM 803 C C . ASP A 1 104 ? 18.238 6.214 23.907 1.00 72.62 104 ASP A C 1
ATOM 805 O O . ASP A 1 104 ? 18.997 6.792 24.679 1.00 72.62 104 ASP A O 1
ATOM 809 N N . CYS A 1 105 ? 18.581 5.052 23.335 1.00 67.12 105 CYS A N 1
ATOM 810 C CA . CYS A 1 105 ? 19.841 4.341 23.604 1.00 67.12 105 CYS A CA 1
ATOM 811 C C . CYS A 1 105 ? 21.089 4.970 22.950 1.00 67.12 105 CYS A C 1
ATOM 813 O O . CYS A 1 105 ? 22.194 4.448 23.101 1.00 67.12 105 CYS A O 1
ATOM 815 N N . ALA A 1 106 ? 20.933 6.037 22.161 1.00 61.03 106 ALA A N 1
ATOM 816 C CA . ALA A 1 106 ? 22.051 6.779 21.577 1.00 61.03 106 ALA A CA 1
ATOM 817 C C . ALA A 1 106 ? 22.394 8.056 22.372 1.00 61.03 106 ALA A C 1
ATOM 819 O O . ALA A 1 106 ? 23.351 8.753 22.023 1.00 61.03 106 ALA A O 1
ATOM 820 N N . ALA A 1 107 ? 21.626 8.380 23.422 1.00 57.31 107 ALA A N 1
ATOM 821 C CA . ALA A 1 107 ? 21.766 9.613 24.202 1.00 57.31 107 ALA A CA 1
ATOM 822 C C . ALA A 1 107 ? 22.629 9.458 25.475 1.00 57.31 107 ALA A C 1
ATOM 824 O O . ALA A 1 107 ? 22.996 10.450 26.109 1.00 57.31 107 ALA A O 1
ATOM 825 N N . ASP A 1 108 ? 23.020 8.241 25.835 1.00 56.28 108 ASP A N 1
ATOM 826 C CA . ASP A 1 108 ? 23.889 7.893 26.961 1.00 56.28 108 ASP A CA 1
ATOM 827 C C . ASP A 1 108 ? 25.359 7.752 26.523 1.00 56.28 108 ASP A C 1
ATOM 829 O O . ASP A 1 108 ? 26.026 6.742 26.726 1.00 56.28 108 ASP A O 1
ATOM 833 N N . GLY A 1 109 ? 25.885 8.818 25.912 1.00 57.72 109 GLY A N 1
ATOM 834 C CA . GLY A 1 109 ? 27.237 8.854 25.349 1.00 57.72 109 GLY A CA 1
ATOM 835 C C . GLY A 1 109 ? 27.975 10.185 25.493 1.00 57.72 109 GLY A C 1
ATOM 836 O O . GLY A 1 109 ? 28.850 10.466 24.686 1.00 57.72 109 GLY A O 1
ATOM 837 N N . GLU A 1 110 ? 27.673 11.011 26.502 1.00 43.06 110 GLU A N 1
ATOM 838 C CA . GLU A 1 110 ? 28.521 12.160 26.864 1.00 43.06 110 GLU A CA 1
ATOM 839 C C . GLU A 1 110 ? 29.282 11.889 28.170 1.00 43.06 110 GLU A C 1
ATOM 841 O O . GLU A 1 110 ? 28.999 12.438 29.239 1.00 43.06 110 GLU A O 1
ATOM 846 N N . ALA A 1 111 ? 30.293 11.021 28.085 1.00 48.00 111 ALA A N 1
ATOM 847 C CA . ALA A 1 111 ? 31.339 10.956 29.094 1.00 48.00 111 ALA A CA 1
ATOM 848 C C . ALA A 1 111 ? 32.129 12.275 29.056 1.00 48.00 111 ALA A C 1
ATOM 850 O O . ALA A 1 111 ? 32.848 12.564 28.102 1.00 48.00 111 ALA A O 1
ATOM 851 N N . LYS A 1 112 ? 32.004 13.097 30.104 1.00 40.88 112 LYS A N 1
ATOM 852 C CA . LYS A 1 112 ? 32.894 14.245 30.304 1.00 40.88 112 LYS A CA 1
ATOM 853 C C . LYS A 1 112 ? 34.319 13.741 30.516 1.00 40.88 112 LYS A C 1
ATOM 855 O O . LYS A 1 112 ? 34.654 13.300 31.615 1.00 40.88 112 LYS A O 1
ATOM 860 N N . GLU A 1 113 ? 35.155 13.852 29.489 1.00 36.34 113 GLU A N 1
ATOM 861 C CA . GLU A 1 113 ? 36.603 13.710 29.614 1.00 36.34 113 GLU A CA 1
ATOM 862 C C . GLU A 1 113 ? 37.115 14.736 30.638 1.00 36.34 113 GLU A C 1
ATOM 864 O O . GLU A 1 113 ? 37.110 15.948 30.412 1.00 36.34 113 GLU A O 1
ATOM 869 N N . LYS A 1 114 ? 37.528 14.255 31.814 1.00 34.66 114 LYS A N 1
ATOM 870 C CA . LYS A 1 114 ? 38.488 14.970 32.651 1.00 34.66 114 LYS A CA 1
ATOM 871 C C . LYS A 1 114 ? 39.859 14.391 32.347 1.00 34.66 114 LYS A C 1
ATOM 873 O O . LYS A 1 114 ? 40.099 13.217 32.608 1.00 34.66 114 LYS A O 1
ATOM 878 N N . GLU A 1 115 ? 40.734 15.233 31.808 1.00 31.59 115 GLU A N 1
ATOM 879 C CA . GLU A 1 115 ? 42.149 14.931 31.618 1.00 31.59 115 GLU A CA 1
ATOM 880 C C . GLU A 1 115 ? 42.789 14.448 32.931 1.00 31.59 115 GLU A C 1
ATOM 882 O O . GLU A 1 115 ? 42.701 15.105 33.972 1.00 31.59 115 GLU A O 1
ATOM 887 N N . GLY A 1 116 ? 43.456 13.299 32.863 1.00 28.89 116 GLY A N 1
ATOM 888 C CA . GLY A 1 116 ? 44.260 12.736 33.943 1.00 28.89 116 GLY A CA 1
ATOM 889 C C . GLY A 1 116 ? 44.792 11.364 33.539 1.00 28.89 116 GLY A C 1
ATOM 890 O O . GLY A 1 116 ? 44.076 10.376 33.637 1.00 28.89 116 GLY A O 1
ATOM 891 N N . GLY A 1 117 ? 46.021 11.319 33.018 1.00 33.09 117 GLY A N 1
ATOM 892 C CA . GLY A 1 117 ? 46.620 10.113 32.438 1.00 33.09 117 GLY A CA 1
ATOM 893 C C . GLY A 1 117 ? 47.169 9.085 33.437 1.00 33.09 117 GLY A C 1
ATOM 894 O O . GLY A 1 117 ? 47.361 9.392 34.610 1.00 33.09 117 GLY A O 1
ATOM 895 N N . VAL A 1 118 ? 47.441 7.879 32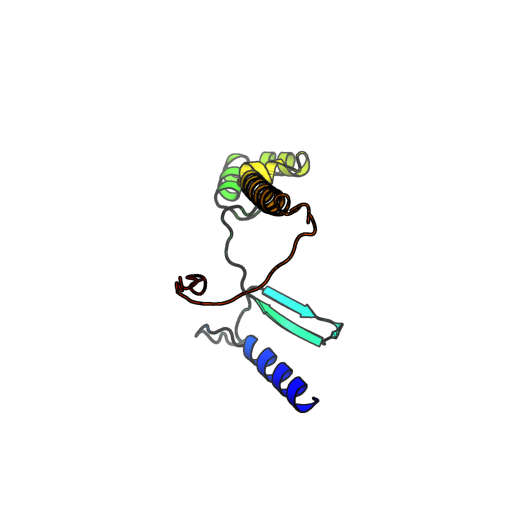.916 1.00 30.50 118 VAL A N 1
ATOM 896 C CA . VAL A 1 118 ? 48.669 7.044 33.011 1.00 30.50 118 VAL A CA 1
ATOM 897 C C . VAL A 1 118 ? 48.339 5.626 32.494 1.00 30.50 118 VAL A C 1
ATOM 899 O O . VAL A 1 118 ? 47.301 5.062 32.822 1.00 30.50 118 VAL A O 1
ATOM 902 N N . GLU A 1 119 ? 49.226 5.077 31.660 1.00 31.83 119 GLU A N 1
ATOM 903 C CA . GLU A 1 119 ? 49.147 3.768 30.985 1.00 31.83 119 GLU A CA 1
ATOM 904 C C . GLU A 1 119 ? 49.454 2.567 31.912 1.00 31.83 119 GLU A C 1
ATOM 906 O O . GLU A 1 119 ? 50.323 2.685 32.779 1.00 31.83 119 GLU A O 1
ATOM 911 N N . ARG A 1 120 ? 48.837 1.393 31.657 1.00 29.12 120 ARG A N 1
ATOM 912 C CA . ARG A 1 120 ? 49.483 0.140 31.160 1.00 29.12 120 ARG A CA 1
ATOM 913 C C . ARG A 1 120 ? 48.618 -1.133 31.325 1.00 29.12 120 ARG A C 1
ATOM 915 O O . ARG A 1 120 ? 48.206 -1.473 32.426 1.00 29.12 120 ARG A O 1
ATOM 922 N N . ASP A 1 121 ? 48.448 -1.807 30.185 1.00 25.69 121 ASP A N 1
ATOM 923 C CA . ASP A 1 121 ? 48.585 -3.242 29.851 1.00 25.69 121 ASP A CA 1
ATOM 924 C C . ASP A 1 121 ? 47.766 -4.377 30.537 1.00 25.69 121 ASP A C 1
ATOM 926 O O . ASP A 1 121 ? 48.030 -4.760 31.671 1.00 25.69 121 ASP A O 1
ATOM 930 N N . ALA A 1 122 ? 46.943 -5.028 29.686 1.00 34.06 122 ALA A N 1
ATOM 931 C CA . ALA A 1 122 ? 46.877 -6.476 29.359 1.00 34.06 122 ALA A CA 1
ATOM 932 C C . ALA A 1 122 ? 45.893 -7.477 30.048 1.00 34.06 122 ALA A C 1
ATOM 934 O O . ALA A 1 122 ? 45.800 -7.570 31.265 1.00 34.06 122 ALA A O 1
ATOM 935 N N . GLU A 1 123 ? 45.311 -8.314 29.155 1.00 31.64 123 GLU A N 1
ATOM 936 C CA . GLU A 1 123 ? 44.649 -9.650 29.264 1.00 31.64 123 GLU A CA 1
ATOM 937 C C . GLU A 1 123 ? 43.125 -9.697 29.573 1.00 31.64 123 GLU A C 1
ATOM 939 O O . GLU A 1 123 ? 42.683 -9.237 30.617 1.00 31.64 123 GLU A O 1
ATOM 944 N N . ALA A 1 124 ? 42.266 -10.024 28.579 1.00 34.06 124 ALA A N 1
ATOM 945 C CA . ALA A 1 124 ? 41.703 -11.354 28.190 1.00 34.06 124 ALA A CA 1
ATOM 946 C C . ALA 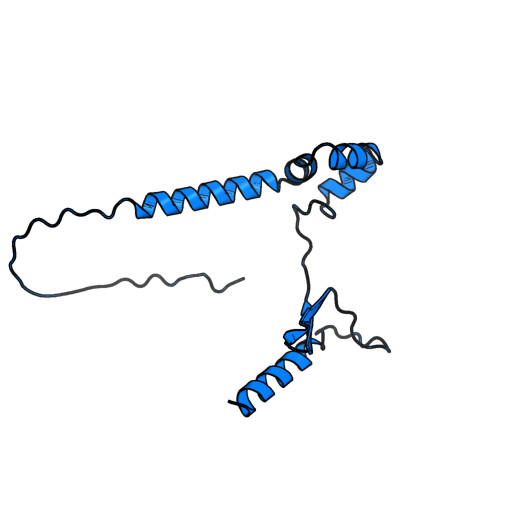A 1 124 ? 40.382 -11.654 28.975 1.00 34.06 124 ALA A C 1
ATOM 948 O O . ALA A 1 124 ? 40.324 -11.350 30.153 1.00 34.06 124 ALA A O 1
ATOM 949 N N . GLU A 1 125 ? 39.231 -12.143 28.479 1.00 31.38 125 GLU A N 1
ATOM 950 C CA . GLU A 1 125 ? 38.830 -13.053 27.394 1.00 31.38 125 GLU A CA 1
ATOM 951 C C . GLU A 1 125 ? 37.321 -12.873 27.035 1.00 31.38 125 GLU A C 1
ATOM 953 O O . GLU A 1 125 ? 36.525 -12.475 27.879 1.00 31.38 125 GLU A O 1
ATOM 958 N N . GLY A 1 126 ? 36.948 -13.230 25.795 1.00 29.06 126 GLY A N 1
ATOM 959 C CA . GLY A 1 126 ? 35.771 -14.035 25.392 1.00 29.06 126 GLY A CA 1
ATOM 960 C C . GLY A 1 126 ? 34.321 -13.649 25.760 1.00 29.06 126 GLY A C 1
ATOM 961 O O . GLY A 1 126 ? 33.898 -13.787 26.899 1.00 29.06 126 GLY A O 1
ATOM 962 N N . SER A 1 127 ? 33.475 -13.427 24.743 1.00 33.53 127 SER A N 1
ATOM 963 C CA . SER A 1 127 ? 32.505 -14.456 24.300 1.00 33.53 127 SER A CA 1
ATOM 964 C C . SER A 1 127 ? 31.813 -14.049 22.989 1.00 33.53 127 SER A C 1
ATOM 966 O O . SER A 1 127 ? 31.222 -12.979 22.881 1.00 33.53 127 SER A O 1
ATOM 968 N N . GLU A 1 128 ? 31.920 -14.913 21.979 1.00 41.16 128 GLU A N 1
ATOM 969 C CA . GLU A 1 128 ? 31.090 -14.892 20.774 1.00 41.16 128 GLU A CA 1
ATOM 970 C C . GLU A 1 128 ? 29.690 -15.414 21.124 1.00 41.16 128 GLU A C 1
ATOM 972 O O . GLU A 1 128 ? 29.545 -16.553 21.572 1.00 41.16 128 GLU A O 1
ATOM 977 N N . SER A 1 129 ? 28.653 -14.618 20.869 1.00 40.22 129 SER A N 1
ATOM 978 C CA . SER A 1 129 ? 27.292 -15.122 20.671 1.00 40.22 129 SER A CA 1
ATOM 979 C C . SER A 1 129 ? 26.913 -14.860 19.220 1.00 40.22 129 SER A C 1
ATOM 981 O O . SER A 1 129 ? 26.810 -13.709 18.808 1.00 40.22 129 SER A O 1
ATOM 983 N N . GLY A 1 130 ? 26.791 -15.938 18.447 1.00 37.59 130 GLY A N 1
ATOM 984 C CA . GLY A 1 130 ? 26.487 -15.895 17.023 1.00 37.59 130 GLY A CA 1
ATOM 985 C C . GLY A 1 130 ? 25.106 -15.314 16.733 1.00 37.59 130 GLY A C 1
ATOM 986 O O . GLY A 1 130 ? 24.114 -15.692 17.353 1.00 37.59 130 GLY A O 1
ATOM 987 N N . ASP A 1 131 ? 25.064 -14.419 15.753 1.00 35.56 131 ASP A N 1
ATOM 988 C CA . ASP A 1 131 ? 23.847 -13.774 15.282 1.00 35.56 131 ASP A CA 1
ATOM 989 C C . ASP A 1 131 ? 23.008 -14.732 14.418 1.00 35.56 131 ASP A C 1
ATOM 991 O O . ASP A 1 131 ? 23.298 -15.017 13.252 1.00 35.56 131 ASP A O 1
ATOM 995 N N . GLU A 1 132 ? 21.925 -15.216 15.020 1.00 48.25 132 GLU A N 1
ATOM 996 C CA . GLU A 1 132 ? 20.852 -16.038 14.453 1.00 48.25 132 GLU A CA 1
ATOM 997 C C . GLU A 1 132 ? 19.909 -15.199 13.559 1.00 48.25 132 GLU A C 1
ATOM 999 O O . GLU A 1 132 ? 18.717 -15.087 13.819 1.00 48.25 132 GLU A O 1
ATOM 1004 N N . TRP A 1 133 ? 20.431 -14.558 12.507 1.00 42.31 133 TRP A N 1
ATOM 1005 C CA . TRP A 1 133 ? 19.628 -13.692 11.614 1.00 42.31 133 TRP A CA 1
ATOM 1006 C C . TRP A 1 133 ? 19.601 -14.133 10.140 1.00 42.31 133 TRP A C 1
ATOM 1008 O O . TRP A 1 133 ? 19.128 -13.398 9.278 1.00 42.31 133 TRP A O 1
ATOM 1018 N N . THR A 1 134 ? 20.062 -15.347 9.822 1.00 45.47 134 THR A N 1
ATOM 1019 C CA . THR A 1 134 ? 20.127 -15.863 8.434 1.00 45.47 134 THR A CA 1
ATOM 1020 C C . THR A 1 134 ? 19.025 -16.856 8.039 1.00 45.47 134 THR A C 1
ATOM 1022 O O . THR A 1 134 ? 19.119 -17.458 6.974 1.00 45.47 134 THR A O 1
ATOM 1025 N N . SER A 1 135 ? 17.954 -17.005 8.824 1.00 45.19 135 SER A N 1
ATOM 1026 C CA . SER A 1 135 ? 16.808 -17.862 8.460 1.00 45.19 135 SER A CA 1
ATOM 1027 C C . SER A 1 135 ? 15.516 -17.066 8.285 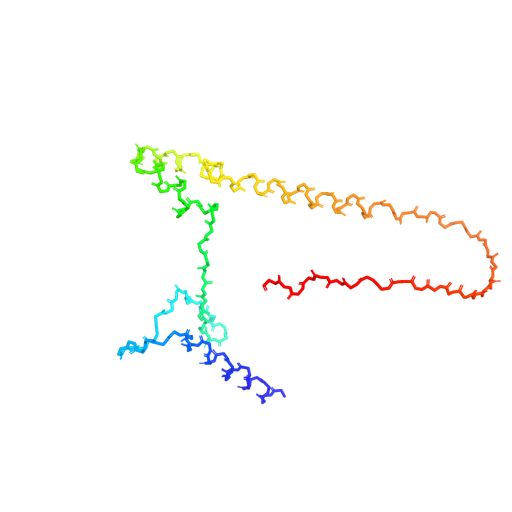1.00 45.19 135 SER A C 1
ATOM 1029 O O . SER A 1 135 ? 14.668 -17.064 9.176 1.00 45.19 135 SER A O 1
ATOM 1031 N N . LEU A 1 136 ? 15.356 -16.435 7.118 1.00 38.66 136 LEU A N 1
ATOM 1032 C CA . LEU A 1 136 ? 14.065 -16.038 6.540 1.00 38.66 136 LEU A CA 1
ATOM 1033 C C . LEU A 1 136 ? 14.087 -16.231 5.021 1.00 38.66 136 LEU A C 1
ATOM 1035 O O . LEU A 1 136 ? 15.089 -15.821 4.395 1.00 38.66 136 LEU A O 1
#

Radius of gyration: 26.59 Å; chains: 1; bounding box: 71×42×59 Å

Organism: Dunaliella tertiolecta (NCBI:txid3047)

Sequence (136 aa):
QKQQQQQQQQQQGRDLQGEGSDEAALGGVPHMLRGNLTGFNLTCMEGRAFSQCTACSSTVVRQFRQQGWELVLRATQEPAYLEELTGLAALQQAMQQYEASLEDCAADGEAKEKEGGVERDAEAEGSESGDEWTSL